Protein AF-A0A9P1HQ14-F1 (afdb_monomer)

Mean predicted aligned error: 12.04 Å

Radius of gyration: 31.82 Å; Cα contacts (8 Å, |Δi|>4): 22; chains: 1; bounding box: 74×25×76 Å

Foldseek 3Di:
DDDDDDPPCPVVVVVVVVVVVVVVVVVVVVVCCCVVPVVVVVVVVVVCVVPDDPVVVLQVCCVVPVPPDCCRPVNVVVVCVVVVHDDPDD

pLDDT: mean 80.79, std 16.9, range [39.59, 98.5]

Secondary structure (DSSP, 8-state):
-PPPP--TTHHHHHHHHHHHHHHHHHHHHHHHHIIIIIHHHHHHHHHHHHT--HHHHHHHHHHH-TTS-TT-HHHHHHHHHHTT-PPPP-

Solvent-accessible surface area (backbone atoms only — not comparable to full-atom values): 5443 Å² total; per-residue (Å²): 134,82,79,81,79,82,75,78,62,54,69,58,58,49,48,55,51,50,52,54,52,53,48,53,51,50,54,50,52,50,51,49,49,39,63,74,47,53,48,57,53,50,52,52,52,52,60,52,58,75,74,60,52,68,67,62,50,50,52,50,46,39,70,76,36,67,79,79,41,94,60,28,68,76,53,33,51,50,51,32,58,75,66,72,48,89,74,80,84,130

Structure (mmCIF, N/CA/C/O backbone):
data_AF-A0A9P1HQ14-F1
#
_entry.id   AF-A0A9P1HQ14-F1
#
loop_
_atom_site.group_PDB
_atom_site.id
_atom_site.type_symbol
_atom_site.label_atom_id
_atom_site.label_alt_id
_atom_site.label_comp_id
_atom_site.label_asym_id
_atom_site.label_entity_id
_atom_site.label_seq_id
_atom_site.pdbx_PDB_ins_code
_atom_site.Cartn_x
_atom_site.Cartn_y
_atom_site.Cartn_z
_atom_site.occupancy
_atom_site.B_iso_or_equiv
_atom_site.auth_seq_id
_atom_site.auth_comp_id
_atom_site.auth_asym_id
_atom_site.auth_atom_id
_atom_site.pdbx_PDB_model_num
ATOM 1 N N . MET A 1 1 ? 36.508 -8.097 -43.421 1.00 62.84 1 MET A N 1
ATOM 2 C CA . MET A 1 1 ? 36.032 -6.719 -43.157 1.00 62.84 1 MET A CA 1
ATOM 3 C C . MET A 1 1 ? 34.669 -6.811 -42.500 1.00 62.84 1 MET A C 1
ATOM 5 O O . MET A 1 1 ? 33.792 -7.448 -43.068 1.00 62.84 1 MET A O 1
ATOM 9 N N . SER A 1 2 ? 34.506 -6.261 -41.298 1.00 70.06 2 SER A N 1
ATOM 10 C CA . SER A 1 2 ? 33.194 -6.125 -40.657 1.00 70.06 2 SER A CA 1
ATOM 11 C C . SER A 1 2 ? 32.354 -5.075 -41.400 1.00 70.06 2 SER A C 1
ATOM 13 O O . SER A 1 2 ? 32.916 -4.085 -41.878 1.00 70.06 2 SER A O 1
ATOM 15 N N . PRO A 1 3 ? 31.030 -5.275 -41.537 1.00 79.19 3 PRO A N 1
ATOM 16 C CA . PRO A 1 3 ? 30.167 -4.280 -42.162 1.00 79.19 3 PRO A CA 1
ATOM 17 C C . PRO A 1 3 ? 30.161 -2.981 -41.335 1.00 79.19 3 PRO A C 1
ATOM 19 O O . PRO A 1 3 ? 30.244 -3.041 -40.104 1.00 79.19 3 PRO A O 1
ATOM 22 N N . PRO A 1 4 ? 30.074 -1.803 -41.981 1.00 77.06 4 PRO A N 1
ATOM 23 C CA . PRO A 1 4 ? 30.074 -0.526 -41.278 1.00 77.06 4 PRO A CA 1
ATOM 24 C C . PRO A 1 4 ? 28.842 -0.405 -40.374 1.00 77.06 4 PRO A C 1
ATOM 26 O O . PRO A 1 4 ? 27.727 -0.753 -40.768 1.00 77.06 4 PRO A O 1
ATOM 29 N N . ALA A 1 5 ? 29.039 0.106 -39.156 1.00 77.56 5 ALA A N 1
ATOM 30 C CA . ALA A 1 5 ? 27.945 0.349 -38.223 1.00 77.56 5 ALA A CA 1
ATOM 31 C C . ALA A 1 5 ? 26.946 1.365 -38.805 1.00 77.56 5 ALA A C 1
ATOM 33 O O . ALA A 1 5 ? 27.334 2.387 -39.375 1.00 77.56 5 ALA A O 1
ATOM 34 N N . ALA A 1 6 ? 25.648 1.104 -38.640 1.00 77.06 6 ALA A N 1
ATOM 35 C CA . ALA A 1 6 ? 24.602 2.019 -39.081 1.00 77.06 6 ALA A CA 1
ATOM 36 C C . ALA A 1 6 ? 24.609 3.296 -38.218 1.00 77.06 6 ALA A C 1
ATOM 38 O O . ALA A 1 6 ? 24.170 3.279 -37.071 1.00 77.06 6 ALA A O 1
ATOM 39 N N . MET A 1 7 ? 25.105 4.409 -38.771 1.00 79.69 7 MET A N 1
ATOM 40 C CA . MET A 1 7 ? 25.244 5.683 -38.041 1.00 79.69 7 MET A CA 1
ATOM 41 C C . MET A 1 7 ? 24.046 6.640 -38.191 1.00 79.69 7 MET A C 1
ATOM 43 O O . MET A 1 7 ? 23.947 7.631 -37.470 1.00 79.69 7 MET A O 1
ATOM 47 N N . ARG A 1 8 ? 23.105 6.372 -39.108 1.00 87.62 8 ARG A N 1
ATOM 48 C CA . ARG A 1 8 ? 21.903 7.207 -39.292 1.00 87.62 8 ARG A CA 1
ATOM 49 C C . ARG A 1 8 ? 20.791 6.802 -38.323 1.00 87.62 8 ARG A C 1
ATOM 51 O O . ARG A 1 8 ? 20.511 5.622 -38.150 1.00 87.62 8 ARG 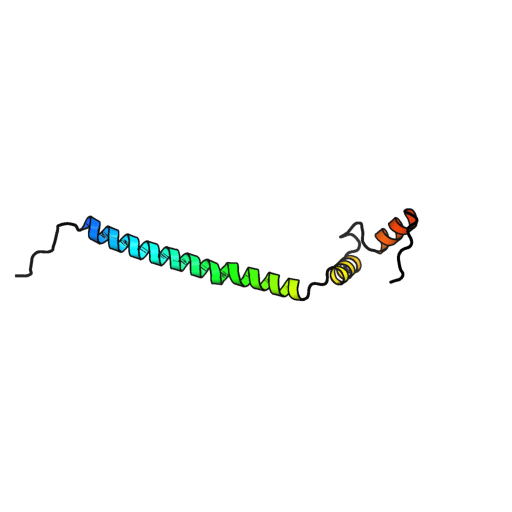A O 1
ATOM 58 N N . GLY A 1 9 ? 20.119 7.790 -37.727 1.00 86.06 9 GLY A N 1
ATOM 59 C CA . GLY A 1 9 ? 18.943 7.567 -36.874 1.00 86.06 9 GLY A CA 1
ATOM 60 C C . GLY A 1 9 ? 19.242 7.036 -35.466 1.00 86.06 9 GLY A C 1
ATOM 61 O O . GLY A 1 9 ? 18.318 6.617 -34.771 1.00 86.06 9 GLY A O 1
ATOM 62 N N . MET A 1 10 ? 20.505 7.077 -35.026 1.00 87.25 10 MET A N 1
ATOM 63 C CA . MET A 1 10 ? 20.945 6.531 -33.735 1.00 87.25 10 MET A CA 1
ATOM 64 C C . MET A 1 10 ? 20.234 7.179 -32.531 1.00 87.25 10 MET A C 1
ATOM 66 O O . MET A 1 10 ? 19.856 6.490 -31.587 1.00 87.25 10 MET A O 1
ATOM 70 N N . LEU A 1 11 ? 19.967 8.489 -32.593 1.00 90.38 11 LEU A N 1
ATOM 71 C CA . LEU A 1 11 ? 19.233 9.203 -31.543 1.00 90.38 11 LEU A CA 1
ATOM 72 C C . LEU A 1 11 ? 17.761 8.767 -31.459 1.00 90.38 11 LEU A C 1
ATOM 74 O O . LEU A 1 11 ? 17.238 8.548 -30.370 1.00 90.38 11 LEU A O 1
ATOM 78 N N . HIS A 1 12 ? 17.093 8.588 -32.602 1.00 93.31 12 HIS A N 1
ATOM 79 C CA . HIS A 1 12 ? 15.695 8.150 -32.634 1.00 93.31 12 HIS A CA 1
ATOM 80 C C . HIS A 1 12 ? 15.535 6.693 -32.191 1.00 93.31 12 HIS A C 1
ATOM 82 O O . HIS A 1 12 ? 14.572 6.370 -31.495 1.00 93.31 12 HIS A O 1
ATOM 88 N N . SER A 1 13 ? 16.464 5.810 -32.568 1.00 90.38 13 SER A N 1
ATOM 89 C CA . SER A 1 13 ? 16.423 4.409 -32.141 1.00 90.38 13 SER A CA 1
ATOM 90 C C . SER A 1 13 ? 16.664 4.274 -30.637 1.00 90.38 13 SER A C 1
ATOM 92 O O . SER A 1 13 ? 15.950 3.516 -29.978 1.00 90.38 13 SER A O 1
ATOM 94 N N . TYR A 1 14 ? 17.589 5.058 -30.076 1.00 92.56 14 TYR A N 1
ATOM 95 C CA . TYR A 1 14 ? 17.783 5.156 -28.630 1.00 92.56 14 TYR A CA 1
ATOM 96 C C . TYR A 1 14 ? 16.545 5.727 -27.930 1.00 92.56 14 TYR A C 1
ATOM 98 O O . TYR A 1 14 ? 16.038 5.114 -26.995 1.00 92.56 14 TYR A O 1
ATOM 106 N N . GLY A 1 15 ? 15.999 6.843 -28.425 1.00 95.44 15 GLY A N 1
ATOM 107 C CA . GLY A 1 15 ? 14.818 7.485 -27.846 1.00 95.44 15 GLY A CA 1
ATOM 108 C C . GLY A 1 15 ? 13.601 6.561 -27.788 1.00 95.44 15 GLY A C 1
ATOM 109 O O . GLY A 1 15 ? 12.935 6.488 -26.761 1.00 95.44 15 GLY A O 1
ATOM 110 N N . ARG A 1 16 ? 13.337 5.779 -28.845 1.00 95.56 16 ARG A N 1
ATOM 111 C CA . ARG A 1 16 ? 12.241 4.790 -28.850 1.00 95.56 16 ARG A CA 1
ATOM 112 C C . ARG A 1 16 ? 12.432 3.697 -27.800 1.00 95.56 16 ARG A C 1
ATOM 114 O O . ARG A 1 16 ? 11.473 3.339 -27.122 1.00 95.56 16 ARG A O 1
ATOM 121 N N . LYS A 1 17 ? 13.661 3.197 -27.638 1.00 95.62 17 LYS A N 1
ATOM 122 C CA . LYS A 1 17 ? 13.983 2.216 -26.592 1.00 95.62 17 LYS A CA 1
ATOM 123 C C . LYS A 1 17 ? 13.814 2.819 -25.200 1.00 95.62 17 LYS A C 1
ATOM 125 O O . LYS A 1 17 ? 13.174 2.203 -24.355 1.00 95.62 17 LYS A O 1
ATOM 130 N N . ALA A 1 18 ? 14.327 4.029 -24.988 1.00 96.88 18 ALA A N 1
ATOM 131 C CA . ALA A 1 18 ? 14.206 4.739 -23.721 1.00 96.88 18 ALA A CA 1
ATOM 132 C C . ALA A 1 18 ? 12.736 4.977 -23.346 1.00 96.88 18 ALA A C 1
ATOM 134 O O . ALA A 1 18 ? 12.354 4.688 -22.220 1.00 96.88 18 ALA A O 1
ATOM 135 N N . MET A 1 19 ? 11.888 5.404 -24.290 1.00 97.19 19 MET A N 1
ATOM 136 C CA . MET A 1 19 ? 10.448 5.564 -24.047 1.00 97.19 19 MET A CA 1
ATOM 137 C C . MET A 1 19 ? 9.782 4.251 -23.619 1.00 97.19 19 MET A C 1
ATOM 139 O O . MET A 1 19 ? 9.013 4.248 -22.661 1.00 97.19 19 MET A O 1
ATOM 143 N N . GLY A 1 20 ? 10.104 3.135 -24.281 1.00 97.38 20 GLY A N 1
ATOM 144 C CA . GLY A 1 20 ? 9.570 1.821 -23.910 1.00 97.38 20 GLY A CA 1
ATOM 145 C C . GLY A 1 20 ? 9.995 1.380 -22.507 1.00 97.38 20 GLY A C 1
ATOM 146 O O . GLY A 1 20 ? 9.160 0.934 -21.723 1.00 97.38 20 GLY A O 1
ATOM 147 N N . ILE A 1 21 ? 11.275 1.560 -22.168 1.00 98.00 21 ILE A N 1
ATOM 148 C CA . ILE A 1 21 ? 11.811 1.226 -20.839 1.00 98.00 21 ILE A CA 1
ATOM 149 C C . ILE A 1 21 ? 11.164 2.101 -19.764 1.00 98.00 21 ILE A C 1
ATOM 151 O O . ILE A 1 21 ? 10.696 1.580 -18.754 1.00 98.00 21 ILE A O 1
ATOM 155 N N . SER A 1 22 ? 11.087 3.414 -19.986 1.00 98.00 22 SER A N 1
ATOM 156 C CA . SER A 1 22 ? 10.478 4.347 -19.037 1.00 98.00 22 SER A CA 1
ATOM 157 C C . SER A 1 22 ? 8.998 4.053 -18.816 1.00 98.00 22 SER A C 1
A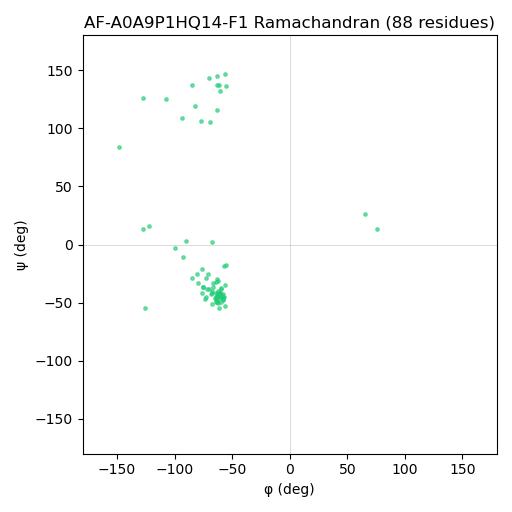TOM 159 O O . SER A 1 22 ? 8.532 4.099 -17.681 1.00 98.00 22 SER A O 1
ATOM 161 N N . PHE A 1 23 ? 8.258 3.705 -19.872 1.00 98.31 23 PHE A N 1
ATOM 162 C CA . PHE A 1 23 ? 6.856 3.316 -19.743 1.00 98.31 23 PHE A CA 1
ATOM 163 C C . PHE A 1 23 ? 6.698 2.031 -18.924 1.00 98.31 23 PHE A C 1
ATOM 165 O O . PHE A 1 23 ? 5.892 1.992 -17.996 1.00 98.31 23 PHE A O 1
ATOM 172 N N . ALA A 1 24 ? 7.505 1.004 -19.206 1.00 98.19 24 ALA A N 1
ATOM 173 C CA . ALA A 1 24 ? 7.482 -0.241 -18.441 1.00 98.19 24 ALA A CA 1
ATOM 174 C C . ALA A 1 24 ? 7.830 -0.010 -16.961 1.00 98.19 24 ALA A C 1
ATOM 176 O O . ALA A 1 24 ? 7.163 -0.549 -16.079 1.00 98.19 24 ALA A O 1
ATOM 177 N N . ALA A 1 25 ? 8.825 0.835 -16.684 1.00 98.25 25 ALA A N 1
ATOM 178 C CA . ALA A 1 25 ? 9.194 1.214 -15.325 1.00 98.25 25 ALA A CA 1
ATOM 179 C C . ALA A 1 25 ? 8.065 1.974 -14.612 1.00 98.25 25 ALA A C 1
ATOM 181 O O . ALA A 1 25 ? 7.781 1.689 -13.450 1.00 98.25 25 ALA A O 1
ATOM 182 N N . ALA A 1 26 ? 7.389 2.897 -15.304 1.00 98.31 26 ALA A N 1
ATOM 183 C CA . ALA A 1 26 ? 6.262 3.640 -14.751 1.00 98.31 26 ALA A CA 1
ATOM 184 C C . ALA A 1 26 ? 5.095 2.710 -14.390 1.00 98.31 26 ALA A C 1
ATOM 186 O O . ALA A 1 26 ? 4.624 2.738 -13.255 1.00 98.31 26 ALA A O 1
ATOM 187 N N . VAL A 1 27 ? 4.683 1.834 -15.314 1.00 98.50 27 VAL A N 1
ATOM 188 C CA . VAL A 1 27 ? 3.623 0.843 -15.061 1.00 98.50 27 VAL A CA 1
ATOM 189 C C . VAL A 1 27 ? 4.011 -0.079 -13.905 1.00 98.50 27 VAL A C 1
ATOM 191 O O . VAL A 1 27 ? 3.210 -0.291 -12.996 1.00 98.50 27 VAL A O 1
ATOM 194 N N . GLY A 1 28 ? 5.251 -0.575 -13.891 1.00 98.44 28 GLY A N 1
ATOM 195 C CA . GLY A 1 28 ? 5.767 -1.397 -12.798 1.00 98.44 28 GLY A CA 1
ATOM 196 C C . GLY A 1 28 ? 5.695 -0.682 -11.448 1.00 98.44 28 GLY A C 1
ATOM 197 O O . GLY A 1 28 ? 5.170 -1.240 -10.488 1.00 98.44 28 GLY A O 1
ATOM 198 N N . GLY A 1 29 ? 6.141 0.575 -11.380 1.00 98.38 29 GLY A N 1
ATOM 199 C CA . GLY A 1 29 ? 6.068 1.392 -10.168 1.00 98.38 29 GLY A CA 1
ATOM 200 C C . GLY A 1 29 ? 4.635 1.609 -9.679 1.00 98.38 29 GLY A C 1
ATOM 201 O O . GLY A 1 29 ? 4.368 1.477 -8.484 1.00 98.38 29 GLY A O 1
ATOM 202 N N . THR A 1 30 ? 3.695 1.868 -10.591 1.00 98.25 30 THR A N 1
ATOM 203 C CA . THR A 1 30 ? 2.271 1.999 -10.251 1.00 98.25 30 THR A CA 1
ATOM 204 C C . THR A 1 30 ? 1.700 0.703 -9.684 1.00 98.25 30 THR A C 1
ATOM 206 O O . THR A 1 30 ? 1.008 0.747 -8.668 1.00 98.25 30 THR A O 1
ATOM 209 N N . LEU A 1 31 ? 2.006 -0.447 -10.289 1.00 98.31 31 LEU A N 1
ATOM 210 C CA . LEU A 1 31 ? 1.540 -1.743 -9.790 1.00 98.31 31 LEU A CA 1
ATOM 211 C C . LEU A 1 31 ? 2.119 -2.049 -8.407 1.00 98.31 31 LEU A C 1
ATOM 213 O O . LEU A 1 31 ? 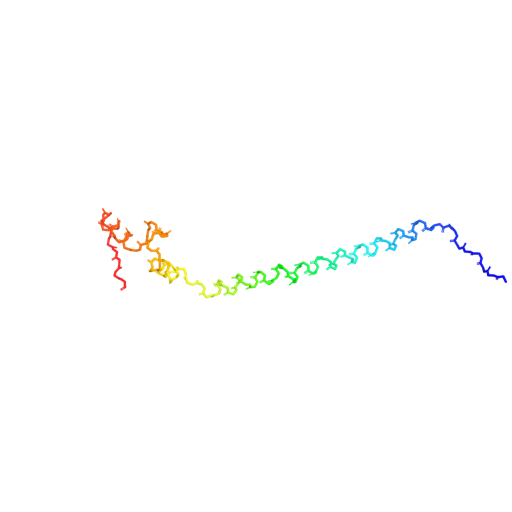1.374 -2.432 -7.506 1.00 98.31 31 LEU A O 1
ATOM 217 N N . VAL A 1 32 ? 3.420 -1.820 -8.209 1.00 98.44 32 VAL A N 1
ATOM 218 C CA . VAL A 1 32 ? 4.061 -2.005 -6.900 1.00 98.44 32 VAL A CA 1
ATOM 219 C C . VAL A 1 32 ? 3.390 -1.127 -5.848 1.00 98.44 32 VAL A C 1
ATOM 221 O O . VAL A 1 32 ? 3.026 -1.627 -4.788 1.00 98.44 32 VAL A O 1
ATOM 224 N N . TRP A 1 33 ? 3.156 0.155 -6.138 1.00 97.62 33 TRP A N 1
ATOM 225 C CA . TRP A 1 33 ? 2.459 1.050 -5.212 1.00 97.62 33 TRP A CA 1
ATOM 226 C C . TRP A 1 33 ? 1.033 0.580 -4.906 1.00 97.62 33 TRP A C 1
ATOM 228 O O . TRP A 1 33 ? 0.599 0.592 -3.749 1.00 97.62 33 TRP A O 1
ATOM 238 N N . PHE A 1 34 ? 0.305 0.135 -5.932 1.00 98.00 34 PHE A N 1
ATOM 239 C CA . PHE A 1 34 ? -1.067 -0.317 -5.771 1.00 98.00 34 PHE A CA 1
ATOM 240 C C . PHE A 1 34 ? -1.151 -1.517 -4.817 1.00 98.00 34 PHE A C 1
ATOM 242 O O . PHE A 1 34 ? -1.845 -1.445 -3.798 1.00 98.00 34 PHE A O 1
ATOM 249 N N . PHE A 1 35 ? -0.387 -2.573 -5.102 1.00 97.75 35 PHE A N 1
ATOM 250 C CA . PHE A 1 35 ? -0.422 -3.826 -4.346 1.00 97.75 35 PHE A CA 1
ATOM 251 C C . PHE A 1 35 ? 0.281 -3.739 -2.988 1.00 97.75 35 PHE A C 1
ATOM 253 O O . PHE A 1 35 ? -0.189 -4.336 -2.025 1.00 97.7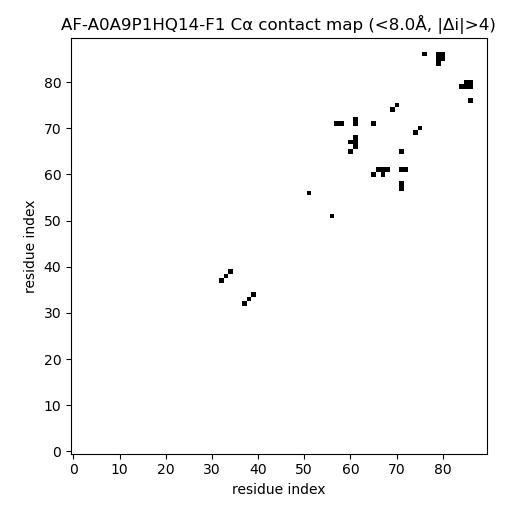5 35 PHE A O 1
ATOM 260 N N . ALA A 1 36 ? 1.385 -2.996 -2.873 1.00 97.38 36 ALA A N 1
ATOM 261 C CA . ALA A 1 36 ? 2.137 -2.925 -1.620 1.00 97.38 36 ALA A CA 1
ATOM 262 C C . ALA A 1 36 ? 1.531 -1.947 -0.603 1.00 97.38 36 ALA A C 1
ATOM 264 O O . ALA A 1 36 ? 1.754 -2.100 0.596 1.00 97.38 36 ALA A O 1
ATOM 265 N N . TYR A 1 37 ? 0.784 -0.935 -1.057 1.00 96.06 37 TYR A N 1
ATOM 266 C CA . TYR A 1 37 ? 0.282 0.120 -0.174 1.00 96.06 37 TYR A CA 1
ATOM 267 C C . TYR A 1 37 ? -1.230 0.317 -0.252 1.00 96.06 37 TYR A C 1
ATOM 269 O O . TYR A 1 37 ? -1.905 0.283 0.780 1.00 96.06 37 TYR A O 1
ATOM 277 N N . THR A 1 38 ? -1.788 0.539 -1.443 1.00 97.50 38 THR A N 1
ATOM 278 C CA . THR A 1 38 ? -3.194 0.969 -1.540 1.00 97.50 38 THR A CA 1
ATOM 279 C C . THR A 1 38 ? -4.182 -0.156 -1.240 1.00 97.50 38 THR A C 1
ATOM 281 O O . THR A 1 38 ? -5.080 0.034 -0.418 1.00 97.50 38 THR A O 1
ATOM 284 N N . GLN A 1 39 ? -3.984 -1.335 -1.831 1.00 97.38 39 GLN A N 1
ATOM 285 C CA . GLN A 1 39 ? -4.841 -2.498 -1.632 1.00 97.38 39 GLN A CA 1
ATOM 286 C C . GLN A 1 39 ? -4.851 -2.995 -0.176 1.00 97.38 39 GLN A C 1
ATOM 288 O O . GLN A 1 39 ? -5.941 -3.091 0.389 1.00 97.38 39 GLN A O 1
ATOM 293 N N . PRO A 1 40 ? -3.706 -3.226 0.501 1.00 97.50 40 PRO A N 1
ATOM 294 C CA . PRO A 1 40 ? -3.731 -3.706 1.884 1.00 97.50 40 PRO A CA 1
ATOM 295 C C . PRO A 1 40 ? -4.361 -2.687 2.839 1.00 97.50 40 PRO A C 1
ATOM 297 O O . PRO A 1 40 ? -5.028 -3.062 3.803 1.00 97.50 40 PRO A O 1
ATOM 300 N N . ARG A 1 41 ? -4.202 -1.382 2.573 1.00 96.56 41 ARG A N 1
ATOM 301 C CA . ARG A 1 41 ? -4.900 -0.345 3.341 1.00 96.56 41 ARG A CA 1
ATOM 302 C C . ARG A 1 41 ? -6.410 -0.447 3.147 1.00 96.56 41 ARG A C 1
ATOM 304 O O . ARG A 1 41 ? -7.136 -0.425 4.137 1.00 96.56 41 ARG A O 1
ATOM 311 N N . HIS A 1 42 ? -6.864 -0.540 1.900 1.00 97.00 42 HIS A N 1
ATOM 312 C CA . HIS A 1 42 ? -8.280 -0.680 1.568 1.00 97.00 42 HIS A CA 1
ATOM 313 C C . HIS A 1 42 ? -8.893 -1.899 2.266 1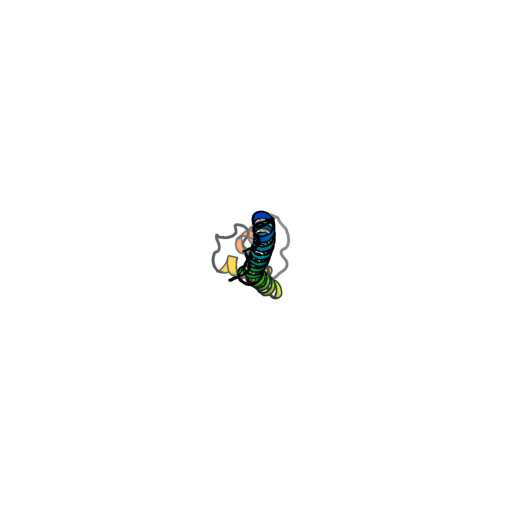.00 97.00 42 HIS A C 1
ATOM 315 O O . HIS A 1 42 ? -9.859 -1.753 3.012 1.00 97.00 42 HIS A O 1
ATOM 321 N N . GLU A 1 43 ? -8.281 -3.073 2.106 1.00 96.62 43 GLU A N 1
ATOM 322 C CA . GLU A 1 43 ? -8.752 -4.321 2.714 1.00 96.62 43 GLU A CA 1
ATOM 323 C C . GLU A 1 43 ? -8.802 -4.231 4.241 1.00 96.62 43 GLU A C 1
ATOM 325 O O . GLU A 1 43 ? -9.761 -4.697 4.851 1.00 96.62 43 GLU A O 1
ATOM 330 N N . LYS A 1 44 ? -7.824 -3.569 4.873 1.00 96.38 44 LYS A N 1
ATOM 331 C CA . LYS A 1 44 ? -7.826 -3.354 6.326 1.00 96.38 44 LYS A CA 1
ATOM 332 C C . LYS A 1 44 ? -9.029 -2.531 6.792 1.00 96.38 44 LYS A C 1
ATOM 334 O O . LYS A 1 44 ? -9.629 -2.863 7.812 1.00 96.38 44 LYS A O 1
ATOM 339 N N . TYR A 1 45 ? -9.384 -1.466 6.072 1.00 95.44 45 TYR A N 1
ATOM 340 C CA . TYR A 1 45 ? -10.584 -0.687 6.392 1.00 95.44 45 TYR A CA 1
ATOM 341 C C . TYR A 1 45 ? -11.855 -1.487 6.122 1.00 95.44 45 TYR A C 1
ATOM 343 O O . TYR A 1 45 ? -12.760 -1.484 6.950 1.00 95.44 45 TYR A O 1
ATOM 351 N N . GLU A 1 46 ? -11.919 -2.209 5.007 1.00 96.38 46 GLU A N 1
ATOM 352 C CA . GLU A 1 46 ? -13.079 -3.031 4.669 1.00 96.38 46 GLU A CA 1
ATOM 353 C C . GLU A 1 46 ? -13.323 -4.117 5.730 1.00 96.38 46 GLU A C 1
ATOM 355 O O . GLU A 1 46 ? -14.445 -4.295 6.195 1.00 96.38 46 GLU A O 1
ATOM 360 N N . GLN A 1 47 ? -12.265 -4.797 6.180 1.00 95.38 47 GLN A N 1
ATOM 361 C CA . GLN A 1 47 ? -12.326 -5.771 7.271 1.00 95.38 47 GLN A CA 1
ATOM 362 C C . GLN A 1 47 ? -12.764 -5.135 8.589 1.00 95.38 47 GLN A C 1
ATOM 364 O O . GLN A 1 47 ? -13.597 -5.709 9.284 1.00 95.38 47 GLN A O 1
ATOM 369 N N . TYR A 1 48 ? -12.244 -3.949 8.919 1.00 92.81 48 TYR A N 1
ATOM 370 C CA . TYR A 1 48 ? -12.655 -3.220 10.116 1.00 92.81 48 TYR A CA 1
ATOM 371 C C . TYR A 1 48 ? -14.155 -2.912 10.092 1.00 92.81 48 TYR A C 1
ATOM 373 O O . TYR A 1 48 ? -14.858 -3.216 11.051 1.00 92.81 48 TYR A O 1
ATOM 381 N N . PHE A 1 49 ? -14.657 -2.362 8.984 1.00 93.31 49 PHE A N 1
ATOM 382 C CA . PHE A 1 49 ? -16.051 -1.935 8.874 1.00 93.31 49 PHE A CA 1
ATOM 383 C C . PHE A 1 49 ? -17.050 -3.082 8.682 1.00 93.31 49 PHE A C 1
ATOM 385 O O . PHE A 1 49 ? -18.214 -2.905 9.028 1.00 93.31 49 PHE A O 1
ATOM 392 N N . LYS A 1 50 ? -16.625 -4.264 8.212 1.00 93.19 50 LYS A N 1
ATOM 393 C CA . LYS A 1 50 ? -17.500 -5.448 8.073 1.00 93.19 50 LYS A CA 1
ATOM 394 C C . LYS A 1 50 ? -18.189 -5.858 9.374 1.00 93.19 50 LYS A C 1
ATOM 396 O O . LYS A 1 50 ? -19.323 -6.320 9.334 1.00 93.19 50 LYS A O 1
ATOM 401 N N . SER A 1 51 ? -17.513 -5.701 10.508 1.00 87.75 51 SER A N 1
ATOM 402 C CA . SER A 1 51 ? -18.040 -6.058 11.830 1.00 87.75 51 SER A CA 1
ATOM 403 C C . SER A 1 51 ? -18.057 -4.875 12.798 1.00 87.75 51 SER A C 1
ATOM 405 O O . SER A 1 51 ? -18.128 -5.075 14.010 1.00 87.75 51 SER A O 1
ATOM 407 N N . TYR A 1 52 ? -17.931 -3.646 12.292 1.00 89.69 52 TYR A N 1
ATOM 408 C CA . TYR A 1 52 ? -17.895 -2.466 13.144 1.00 89.69 52 TYR A CA 1
ATOM 409 C C . TYR A 1 52 ? -19.299 -2.109 13.632 1.00 89.69 52 TYR A C 1
ATOM 411 O O . TYR A 1 52 ? -20.105 -1.570 12.876 1.00 89.69 52 TYR A O 1
ATOM 419 N N . ASP A 1 53 ? -19.572 -2.368 14.911 1.00 88.12 53 ASP A N 1
ATOM 420 C CA . ASP A 1 53 ? -20.748 -1.830 15.590 1.00 88.12 53 ASP A CA 1
ATOM 421 C C . ASP A 1 53 ? -20.389 -0.517 16.315 1.00 88.12 53 ASP A C 1
ATOM 423 O O . ASP A 1 53 ? -19.701 -0.543 17.349 1.00 88.12 53 ASP A O 1
ATOM 427 N N . PRO A 1 54 ? -20.861 0.643 15.818 1.00 82.62 54 PRO A N 1
ATOM 428 C CA . PRO A 1 54 ? -20.568 1.927 16.439 1.00 82.62 54 PRO A CA 1
ATOM 429 C C . PRO A 1 54 ? -21.114 2.022 17.868 1.00 82.62 54 PRO A C 1
ATOM 431 O O . PRO A 1 54 ? -20.495 2.682 18.702 1.00 82.62 54 PRO A O 1
ATOM 434 N N . TYR A 1 55 ? -22.229 1.362 18.194 1.00 78.19 55 TYR A N 1
ATOM 435 C CA . TYR A 1 55 ? -22.840 1.463 19.520 1.00 78.19 55 TYR A CA 1
ATOM 436 C C . TYR A 1 55 ? -22.033 0.711 20.571 1.00 78.19 55 TYR A C 1
ATOM 438 O O . TYR A 1 55 ? -21.753 1.261 21.641 1.00 78.19 55 TYR A O 1
ATOM 446 N N . THR A 1 56 ? -21.603 -0.514 20.265 1.00 81.94 56 THR A N 1
ATOM 447 C CA . THR A 1 56 ? -20.688 -1.259 21.138 1.00 81.94 56 THR A CA 1
ATOM 448 C C . THR A 1 56 ? -19.379 -0.501 21.320 1.00 81.94 56 THR A C 1
ATOM 450 O O . THR A 1 56 ? -18.928 -0.323 22.454 1.00 81.94 56 THR A O 1
ATOM 453 N N . ARG A 1 57 ? -18.815 0.071 20.247 1.00 81.50 57 ARG A N 1
ATOM 454 C CA . ARG A 1 57 ? -17.554 0.804 20.378 1.00 81.50 57 ARG A CA 1
ATOM 455 C C . ARG A 1 57 ? -17.683 2.086 21.206 1.00 81.50 57 ARG A C 1
ATOM 457 O O . ARG A 1 57 ? -16.790 2.402 21.991 1.00 81.50 57 ARG A O 1
ATOM 464 N N . MET A 1 58 ? -18.800 2.799 21.088 1.00 77.38 58 MET A N 1
ATOM 465 C CA . MET A 1 58 ? -19.111 3.953 21.939 1.00 77.38 58 MET A CA 1
ATOM 466 C C . MET A 1 58 ? -19.181 3.563 23.420 1.00 77.38 58 MET A C 1
ATOM 468 O O . MET A 1 58 ? -18.599 4.249 24.264 1.00 77.38 58 MET A O 1
ATOM 472 N N . LYS A 1 59 ? -19.839 2.441 23.742 1.00 76.69 59 LYS A N 1
ATOM 473 C CA . LYS A 1 59 ? -19.907 1.912 25.114 1.00 76.69 59 LYS A CA 1
ATOM 474 C C . LYS A 1 59 ? -18.512 1.598 25.656 1.00 76.69 59 LYS A C 1
ATOM 476 O O . LYS A 1 59 ? -18.194 2.013 26.767 1.00 76.69 59 LYS A O 1
ATOM 481 N N . GLU A 1 60 ? -17.664 0.941 24.865 1.00 79.69 60 GLU A N 1
ATOM 482 C CA . GLU A 1 60 ? -16.280 0.633 25.248 1.00 79.69 60 GLU A CA 1
ATOM 483 C C . GLU A 1 60 ? -15.449 1.892 25.511 1.00 79.69 60 GLU A C 1
ATOM 485 O O . GLU A 1 60 ? -14.733 1.957 26.509 1.00 79.69 60 GLU A O 1
ATOM 490 N N . ILE A 1 61 ? -15.549 2.913 24.653 1.00 78.25 61 ILE A N 1
ATOM 491 C CA . ILE A 1 61 ? -14.808 4.170 24.832 1.00 78.25 61 ILE A CA 1
ATOM 492 C C . ILE A 1 61 ? -15.248 4.870 26.119 1.00 78.25 61 ILE A C 1
ATOM 494 O O . ILE A 1 61 ? -14.409 5.302 26.910 1.00 78.25 61 ILE A O 1
ATOM 498 N N . CYS A 1 62 ? -16.553 4.926 26.362 1.00 71.69 62 CYS A N 1
ATOM 499 C CA . CYS A 1 62 ? -17.099 5.542 27.562 1.00 71.69 62 CYS A CA 1
ATOM 500 C C . CYS A 1 62 ? -16.836 4.744 28.845 1.00 71.69 62 CYS A C 1
ATOM 502 O O . CYS A 1 62 ? -16.771 5.338 29.921 1.00 71.69 62 CYS A O 1
ATOM 504 N N . ALA A 1 63 ? -16.647 3.426 28.746 1.00 73.56 63 ALA A N 1
ATOM 505 C CA . ALA A 1 63 ? -16.226 2.584 29.861 1.00 73.56 63 ALA A CA 1
ATOM 506 C C . ALA A 1 63 ? -14.724 2.732 30.162 1.00 73.56 63 ALA A C 1
ATOM 508 O O . ALA A 1 63 ? -14.341 2.822 31.327 1.00 73.56 63 ALA A O 1
ATOM 509 N N . ALA A 1 64 ? -13.881 2.787 29.126 1.00 73.56 64 ALA A N 1
ATOM 510 C CA . ALA A 1 64 ? -12.426 2.827 29.261 1.00 73.56 64 ALA A CA 1
ATOM 511 C C . ALA A 1 64 ? -11.882 4.223 29.601 1.00 73.56 64 ALA A C 1
ATOM 513 O O . ALA A 1 64 ? -10.876 4.335 30.297 1.00 73.56 64 ALA A O 1
ATOM 514 N N . ASN A 1 65 ? -12.514 5.292 29.106 1.00 64.00 65 ASN A N 1
ATOM 515 C CA . ASN A 1 65 ? -12.028 6.657 29.288 1.00 64.00 65 ASN A CA 1
ATOM 516 C C . ASN A 1 65 ? -13.200 7.647 29.358 1.00 64.00 65 ASN A C 1
ATOM 518 O O . ASN A 1 65 ? -13.570 8.291 28.375 1.00 64.00 65 ASN A O 1
ATOM 522 N N . LYS A 1 66 ? -13.779 7.783 30.558 1.00 60.22 66 LYS A N 1
ATOM 523 C CA . LYS A 1 66 ? -14.979 8.598 30.837 1.00 60.22 66 LYS A CA 1
ATOM 524 C C . LYS A 1 66 ? -14.867 10.076 30.419 1.00 60.22 66 LYS A C 1
ATOM 526 O O . LYS A 1 66 ? -15.890 10.730 30.295 1.00 60.22 66 LYS A O 1
ATOM 531 N N . GLY A 1 67 ? -13.657 10.595 30.190 1.00 59.03 67 GLY A N 1
ATOM 532 C CA . GLY A 1 67 ? -13.411 11.969 29.728 1.00 59.03 67 GLY A CA 1
ATOM 533 C C . GLY A 1 67 ? -13.133 12.124 28.228 1.00 59.03 67 GLY A C 1
ATOM 534 O O . GLY A 1 67 ? -12.956 13.249 27.772 1.00 59.03 67 GLY A O 1
ATOM 535 N N . TYR A 1 68 ? -13.070 11.036 27.450 1.00 65.56 68 TYR A N 1
ATOM 536 C CA . TYR A 1 68 ? -12.782 11.122 26.011 1.00 65.56 68 TYR A CA 1
ATOM 537 C C . TYR A 1 68 ? -13.968 11.673 25.209 1.00 65.56 68 TYR A C 1
ATOM 539 O O . TYR A 1 68 ? -13.769 12.315 24.181 1.00 65.56 68 TYR A O 1
ATOM 547 N N . MET A 1 69 ? -15.201 11.464 25.684 1.00 65.31 69 MET A N 1
ATOM 548 C CA . MET A 1 69 ? -16.391 12.087 25.103 1.00 65.31 69 MET A CA 1
ATOM 549 C C . MET A 1 69 ? -17.204 12.807 26.177 1.00 65.31 69 MET A C 1
ATOM 551 O O . MET A 1 69 ? -17.642 12.195 27.145 1.00 65.31 69 MET A O 1
ATOM 555 N N . HIS A 1 70 ? -17.499 14.090 25.949 1.00 67.81 70 HIS A N 1
ATOM 556 C CA . HIS A 1 70 ? -18.353 14.938 26.806 1.00 67.81 70 HIS A CA 1
ATOM 557 C C . HIS A 1 70 ? -19.844 14.530 26.832 1.00 67.81 70 HIS A C 1
ATOM 559 O O . HIS A 1 70 ? -20.699 15.235 27.379 1.00 67.81 70 HIS A O 1
ATOM 565 N N . THR A 1 71 ? -20.169 13.448 26.130 1.00 66.25 71 THR A N 1
ATOM 566 C CA . THR A 1 71 ? -21.507 12.912 25.872 1.00 66.25 71 THR A CA 1
ATOM 567 C C . THR A 1 71 ? -21.592 11.435 26.246 1.00 66.25 71 THR A C 1
ATOM 569 O O . THR A 1 71 ? -22.529 10.753 25.848 1.00 66.25 71 THR A O 1
ATOM 572 N N . CYS A 1 72 ? -20.622 10.892 26.984 1.00 67.44 72 CYS A N 1
ATOM 573 C CA . CYS A 1 72 ? -20.713 9.511 27.438 1.00 67.44 72 CYS A CA 1
ATOM 574 C C . CYS A 1 72 ? -22.003 9.279 28.241 1.00 67.44 72 CYS A C 1
ATOM 576 O O . CYS A 1 72 ? -22.451 10.191 28.927 1.00 67.44 72 CYS A O 1
ATOM 578 N N . PRO A 1 73 ? -22.620 8.087 28.181 1.00 65.75 73 PRO A N 1
ATOM 579 C CA . PRO A 1 73 ? -24.002 7.854 28.606 1.00 65.75 73 PRO A CA 1
ATOM 580 C C . PRO A 1 73 ? -24.327 8.231 30.058 1.00 65.75 73 PRO A C 1
ATOM 582 O O . PRO A 1 73 ? -25.488 8.449 30.356 1.00 65.75 73 PRO A O 1
ATOM 585 N N . GLN A 1 74 ? -23.339 8.373 30.945 1.00 59.28 74 GLN A N 1
ATOM 586 C CA . GLN A 1 74 ? -23.534 8.919 32.296 1.00 59.28 74 GLN A CA 1
ATOM 587 C C . GLN A 1 74 ? -23.799 10.440 32.283 1.00 59.28 74 GLN A C 1
ATOM 589 O O . GLN A 1 74 ? -24.648 10.920 33.025 1.00 59.28 74 GLN A O 1
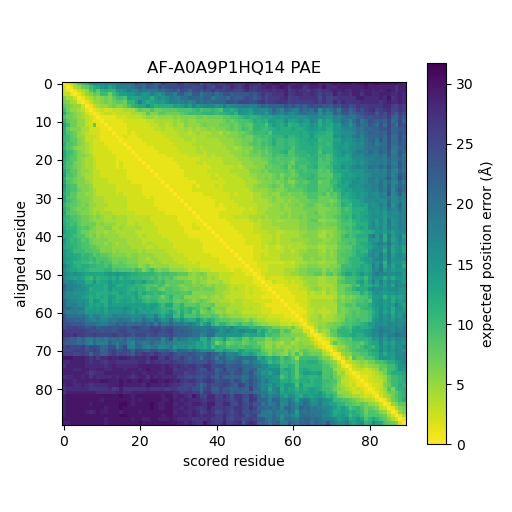ATOM 594 N N . ASP A 1 75 ? -23.122 11.186 31.409 1.00 60.12 75 ASP A N 1
ATOM 595 C CA . ASP A 1 75 ? -23.359 12.616 31.169 1.00 60.12 75 ASP A CA 1
ATOM 596 C C . ASP A 1 75 ? -24.487 12.842 30.158 1.00 60.12 75 ASP A C 1
ATOM 598 O O . ASP A 1 75 ? -25.181 13.852 30.215 1.00 60.12 75 ASP A O 1
ATOM 602 N N . LEU A 1 76 ? -24.695 11.900 29.232 1.00 56.69 76 LEU A N 1
ATOM 603 C CA . LEU A 1 76 ? -25.829 11.923 28.317 1.00 56.69 76 LEU A CA 1
ATOM 604 C C . LEU A 1 76 ? -27.133 11.695 29.086 1.00 56.69 76 LEU A C 1
ATOM 606 O O . LEU A 1 76 ? -28.025 12.517 28.966 1.00 56.69 76 LEU A O 1
ATOM 610 N N . ALA A 1 77 ? -27.237 10.644 29.909 1.00 55.62 77 ALA A N 1
ATOM 611 C CA . ALA A 1 77 ? -28.427 10.377 30.718 1.00 55.62 77 ALA A CA 1
ATOM 612 C C . ALA A 1 77 ? -28.752 11.563 31.633 1.00 55.62 77 ALA A C 1
ATOM 614 O O . ALA A 1 77 ? -29.882 12.030 31.605 1.00 55.62 77 ALA A O 1
ATOM 615 N N . LYS A 1 78 ? -27.748 12.147 32.308 1.00 58.78 78 LYS A N 1
ATOM 616 C CA . LYS A 1 78 ? -27.925 13.392 33.075 1.00 58.78 78 LYS A CA 1
ATOM 617 C C . LYS A 1 78 ? -28.432 14.556 32.219 1.00 58.78 78 LYS A C 1
ATOM 619 O O . LYS A 1 78 ? -29.382 15.216 32.610 1.00 58.78 78 LYS A O 1
ATOM 624 N N . LYS A 1 79 ? -27.875 14.783 31.022 1.00 59.31 79 LYS A N 1
ATOM 625 C CA . LYS A 1 79 ? -28.361 15.826 30.094 1.00 59.31 79 LYS A CA 1
ATOM 626 C C . LYS A 1 79 ? -29.762 15.547 29.539 1.00 59.31 79 LYS A C 1
ATOM 628 O O . LYS A 1 79 ? -30.494 16.488 29.259 1.00 59.31 79 LYS A O 1
ATOM 633 N N . TYR A 1 80 ? -30.136 14.285 29.332 1.00 57.03 80 TYR A N 1
ATOM 634 C CA . TYR A 1 80 ? -31.475 13.896 28.878 1.00 57.03 80 TYR A CA 1
ATOM 635 C C . TYR A 1 80 ? -32.511 14.010 30.011 1.00 57.03 80 TYR A C 1
ATOM 637 O O . TYR A 1 80 ? -33.625 14.464 29.747 1.00 57.03 80 TYR A O 1
ATOM 645 N N . GLU A 1 81 ? -32.127 13.697 31.255 1.00 57.84 81 GLU A N 1
ATOM 646 C CA . GLU A 1 81 ? -32.897 13.972 32.478 1.00 57.84 81 GLU A CA 1
ATOM 647 C C . GLU A 1 81 ? -33.087 15.486 32.684 1.00 57.84 81 GLU A C 1
ATOM 649 O O . GLU A 1 81 ? -34.213 15.942 32.869 1.00 57.84 81 GLU A O 1
ATOM 654 N N . GLU A 1 82 ? -32.024 16.288 32.544 1.00 62.12 82 GLU A N 1
ATOM 655 C CA . GLU A 1 82 ? -32.075 17.761 32.586 1.00 62.12 82 GLU A CA 1
ATOM 656 C C . GLU A 1 82 ? -32.917 18.361 31.442 1.00 62.12 82 GLU A C 1
ATOM 658 O O . GLU A 1 82 ? -33.532 19.414 31.606 1.00 62.12 82 GLU A O 1
ATOM 663 N N . ALA A 1 83 ? -32.977 17.691 30.286 1.00 62.91 83 ALA A N 1
ATOM 664 C CA . ALA A 1 83 ? -33.775 18.094 29.127 1.00 62.91 83 ALA A CA 1
ATOM 665 C C . ALA A 1 83 ? -35.205 17.509 29.111 1.00 62.91 83 ALA A C 1
ATOM 667 O O . ALA A 1 83 ? -35.932 17.736 28.140 1.00 62.91 83 ALA A O 1
ATOM 668 N N . GLY A 1 84 ? -35.613 16.761 30.147 1.00 51.44 84 GLY A N 1
ATOM 669 C CA . GLY A 1 84 ? -36.976 16.243 30.321 1.00 51.44 84 GLY A CA 1
ATOM 670 C C . GLY A 1 84 ? -37.435 15.223 29.271 1.00 51.44 84 GLY A C 1
ATOM 671 O O . GLY A 1 84 ? -38.630 15.132 28.995 1.00 51.44 84 GLY A O 1
ATOM 672 N N . LYS A 1 85 ? -36.513 14.485 28.642 1.00 53.75 85 LYS A N 1
ATOM 673 C CA . LYS A 1 85 ? -36.837 13.478 27.615 1.00 53.75 85 LYS A CA 1
ATOM 674 C C . LYS A 1 85 ? -36.641 12.074 28.177 1.00 53.75 85 LYS A C 1
ATOM 676 O O . LYS A 1 85 ? -35.548 11.752 28.633 1.00 53.75 85 LYS A O 1
ATOM 681 N N . GLU A 1 86 ? -37.674 11.234 28.105 1.00 47.31 86 GLU A N 1
ATOM 682 C CA . GLU A 1 86 ? -37.593 9.846 28.571 1.00 47.31 86 GLU A CA 1
ATOM 683 C C . GLU A 1 86 ? -36.573 9.052 27.745 1.00 47.31 86 GLU A C 1
ATOM 685 O O . GLU A 1 86 ? -36.713 8.871 26.532 1.00 47.31 86 GLU A O 1
ATOM 690 N N . VAL A 1 87 ? -35.512 8.599 28.412 1.00 54.78 87 VAL A N 1
ATOM 691 C CA . VAL A 1 87 ? -34.520 7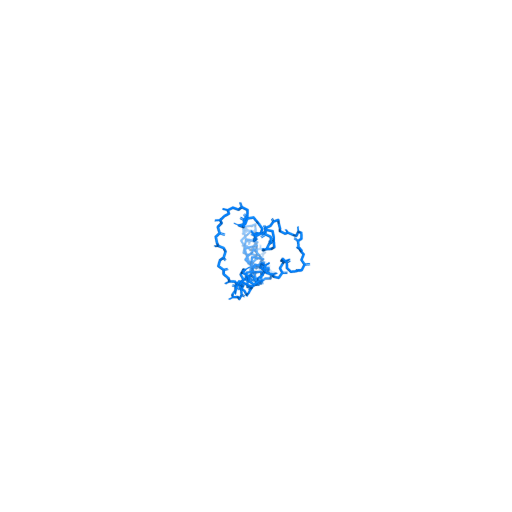.692 27.838 1.00 54.78 87 VAL A CA 1
ATOM 692 C C . VAL A 1 87 ? -35.086 6.281 27.950 1.00 54.78 87 VAL A C 1
ATOM 694 O O . VAL A 1 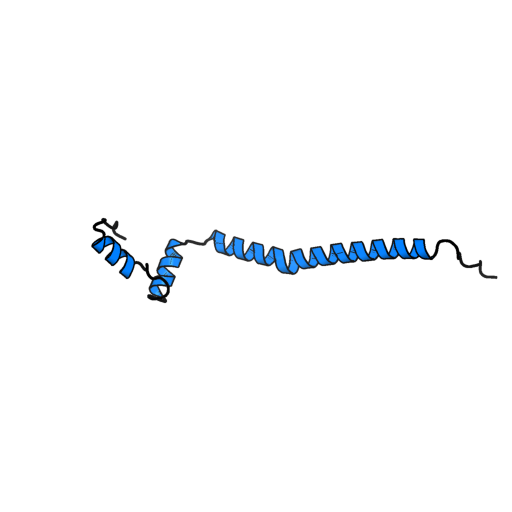87 ? -35.356 5.810 29.053 1.00 54.78 87 VAL A O 1
ATOM 697 N N . ALA A 1 88 ? -35.283 5.609 26.814 1.00 46.81 88 ALA A N 1
ATOM 698 C CA . ALA A 1 88 ? -35.705 4.212 26.802 1.00 46.81 88 ALA A CA 1
ATOM 699 C C . ALA A 1 88 ? -34.727 3.352 27.624 1.00 46.81 88 ALA A C 1
ATOM 701 O O . ALA A 1 88 ? -33.509 3.525 27.525 1.00 46.81 88 ALA A O 1
ATOM 702 N N . SER A 1 89 ? -35.265 2.443 28.440 1.00 39.59 89 SER A N 1
ATOM 703 C CA . SER A 1 89 ? -34.470 1.565 29.300 1.00 39.59 89 SER A CA 1
ATOM 704 C C . SER A 1 89 ? -33.526 0.688 28.472 1.00 39.59 89 SER A C 1
ATOM 706 O O . SER A 1 89 ? -33.959 0.081 27.4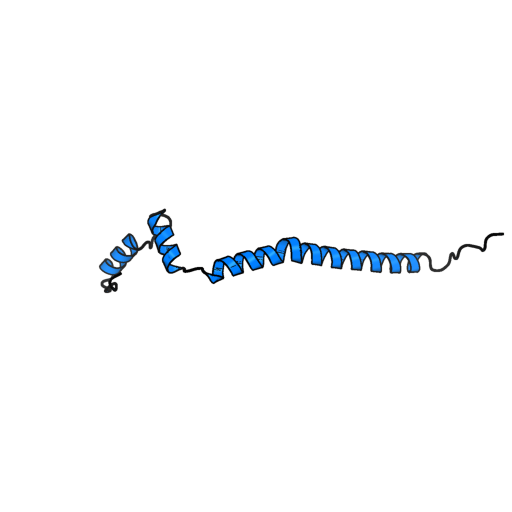92 1.00 39.59 89 SER A O 1
ATOM 708 N N . LEU A 1 90 ? -32.258 0.655 28.900 1.00 45.09 90 LEU A N 1
ATOM 709 C CA . LEU A 1 90 ? -31.160 -0.163 28.368 1.00 45.09 90 LEU A CA 1
ATOM 710 C C . LEU A 1 90 ? -31.500 -1.651 28.248 1.00 45.09 90 LEU A C 1
ATOM 712 O O . LEU A 1 90 ? -32.096 -2.192 29.206 1.00 45.09 90 LEU A O 1
#

Sequence (90 aa):
MSPPAAMRGMLHSYGRKAMGISFAAAVGGTLVWFFAYTQPRHEKYEQYFKSYDPYTRMKEICAANKGYMHTCPQDLAKKYEEAGKEVASL